Protein AF-A0A2I1GIC0-F1 (afdb_monomer_lite)

Foldseek 3Di:
DDPPPDDDDPDDDDDPDQALCRLLVVVLVVQVVCCVVPVDGADECVVHVDHQQEDEDAPRPSNLSSQLNNVCVVPVPDHSVVVCVRYYDYDVVVVVVVLVPDPDDPVLSVLSVCLNVDPDPVSNVVSLVVSVVSPDPPNVPPD

Structure (mmCIF, N/CA/C/O backbone):
data_AF-A0A2I1GIC0-F1
#
_entry.id   AF-A0A2I1GIC0-F1
#
loop_
_atom_site.group_PDB
_atom_site.id
_atom_site.type_symbol
_atom_site.label_atom_id
_atom_site.label_alt_id
_atom_site.label_comp_id
_atom_site.label_asym_id
_atom_site.label_entity_id
_atom_site.label_seq_id
_atom_site.pdbx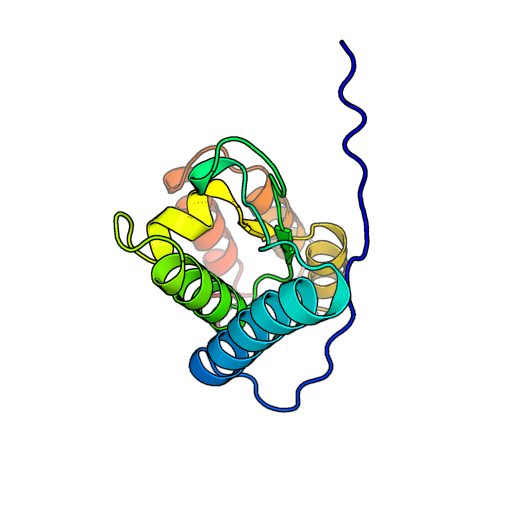_PDB_ins_code
_atom_site.Cartn_x
_atom_site.Cartn_y
_atom_site.Cartn_z
_atom_site.occupancy
_atom_site.B_iso_or_equiv
_atom_site.auth_seq_id
_atom_site.auth_comp_id
_atom_site.auth_asym_id
_atom_site.auth_atom_id
_atom_site.pdbx_PDB_model_num
ATOM 1 N N . MET A 1 1 ? 16.496 5.300 22.907 1.00 35.16 1 MET A N 1
ATOM 2 C CA . MET A 1 1 ? 15.642 4.092 22.895 1.00 35.16 1 MET A CA 1
ATOM 3 C C . MET A 1 1 ? 15.694 3.504 21.499 1.00 35.16 1 MET A C 1
ATOM 5 O O . MET A 1 1 ? 15.253 4.166 20.570 1.00 35.16 1 MET A O 1
ATOM 9 N N . TYR A 1 2 ? 16.291 2.324 21.335 1.00 39.66 2 TYR A N 1
ATOM 10 C CA . TYR A 1 2 ? 16.241 1.593 20.069 1.00 39.66 2 TYR A CA 1
ATOM 11 C C . TYR A 1 2 ? 14.837 0.998 19.927 1.00 39.66 2 TYR A C 1
ATOM 13 O O . TYR A 1 2 ? 14.480 0.080 20.661 1.00 39.66 2 TYR A O 1
ATOM 21 N N . TYR A 1 3 ? 14.021 1.553 19.031 1.00 47.16 3 TYR A N 1
ATOM 22 C CA . TYR A 1 3 ? 12.776 0.910 18.624 1.00 47.16 3 TYR A CA 1
ATOM 23 C C . TYR A 1 3 ? 13.148 -0.314 17.786 1.00 47.16 3 TYR A C 1
ATOM 25 O O . TYR A 1 3 ? 13.571 -0.185 16.638 1.00 47.16 3 TYR A O 1
ATOM 33 N N . HIS A 1 4 ? 13.017 -1.513 18.352 1.00 52.09 4 HIS A N 1
ATOM 34 C CA . HIS A 1 4 ? 12.956 -2.710 17.525 1.00 52.09 4 HIS A CA 1
ATOM 35 C C . HIS A 1 4 ? 11.653 -2.643 16.728 1.00 52.09 4 HIS A C 1
ATOM 37 O O . HIS A 1 4 ? 10.570 -2.861 17.270 1.00 52.09 4 HIS A O 1
ATOM 43 N N . HIS A 1 5 ? 11.752 -2.301 15.444 1.00 62.22 5 HIS A N 1
ATOM 44 C CA . HIS A 1 5 ? 10.637 -2.422 14.514 1.00 62.22 5 HIS A CA 1
ATOM 45 C C . HIS A 1 5 ? 10.341 -3.911 14.320 1.00 62.22 5 HIS A C 1
ATOM 47 O O . HIS A 1 5 ? 10.981 -4.593 13.522 1.00 62.22 5 HIS A O 1
ATOM 53 N N . LEU A 1 6 ? 9.416 -4.433 15.122 1.00 73.12 6 LEU A N 1
ATOM 54 C CA . LEU A 1 6 ? 8.975 -5.815 15.046 1.00 73.12 6 LEU A CA 1
ATOM 55 C C . LEU A 1 6 ? 8.170 -6.001 13.755 1.00 73.12 6 LEU A C 1
ATOM 57 O O . LEU A 1 6 ? 7.099 -5.420 13.590 1.00 73.12 6 LEU A O 1
ATOM 61 N N . ILE A 1 7 ? 8.693 -6.801 12.829 1.00 74.44 7 ILE A N 1
ATOM 62 C CA . ILE A 1 7 ? 7.973 -7.193 11.615 1.00 74.44 7 ILE A CA 1
ATOM 63 C C . ILE A 1 7 ? 7.154 -8.438 11.957 1.00 74.44 7 ILE A C 1
ATOM 65 O O . ILE A 1 7 ? 7.717 -9.501 12.212 1.00 74.44 7 ILE A O 1
ATOM 69 N N . LEU A 1 8 ? 5.827 -8.307 11.964 1.00 78.62 8 LEU A N 1
ATOM 70 C CA . LEU A 1 8 ? 4.897 -9.402 12.240 1.00 78.62 8 LEU A CA 1
ATOM 71 C C . LEU A 1 8 ? 4.019 -9.684 11.025 1.00 78.62 8 LEU A C 1
ATOM 73 O O . LEU A 1 8 ? 3.458 -8.771 10.422 1.00 78.62 8 LEU A O 1
ATOM 77 N N . SER A 1 9 ? 3.841 -10.965 10.705 1.00 80.25 9 SER A N 1
ATOM 78 C CA . SER A 1 9 ? 2.729 -11.396 9.856 1.00 80.25 9 SER A CA 1
ATOM 79 C C . SER A 1 9 ? 1.485 -11.549 10.724 1.00 80.25 9 SER A C 1
ATOM 81 O O . SER A 1 9 ? 1.392 -12.502 11.491 1.00 80.25 9 SER A O 1
ATOM 83 N N . PHE A 1 10 ? 0.544 -10.611 10.607 1.00 77.75 10 PHE A N 1
ATOM 84 C CA . PHE A 1 10 ? -0.707 -10.629 11.377 1.00 77.75 10 PHE A CA 1
ATOM 85 C C . PHE A 1 10 ? -1.718 -11.649 10.848 1.00 77.75 10 PHE A C 1
ATOM 87 O O . PHE A 1 10 ? -2.358 -12.351 11.622 1.00 77.75 10 PHE A O 1
ATOM 94 N N . CYS A 1 11 ? -1.873 -11.734 9.527 1.00 83.69 11 CYS A N 1
ATOM 95 C CA . CYS A 1 11 ? -2.815 -12.648 8.895 1.00 83.69 11 CYS A CA 1
ATOM 96 C C . CYS A 1 11 ? -2.343 -13.041 7.492 1.00 83.69 11 CYS A C 1
ATOM 98 O O . CYS A 1 11 ? -1.453 -12.416 6.910 1.00 83.69 11 CYS A O 1
ATOM 100 N N . ARG A 1 12 ? -2.967 -14.084 6.944 1.00 86.44 12 ARG A N 1
ATOM 101 C CA . ARG A 1 12 ? -2.905 -14.421 5.521 1.00 86.44 12 ARG A CA 1
ATOM 102 C C . ARG A 1 12 ? -4.327 -14.496 5.005 1.00 86.44 12 ARG A C 1
ATOM 104 O O . ARG A 1 12 ? -5.137 -15.224 5.572 1.00 86.44 12 ARG A O 1
ATOM 111 N N . VAL A 1 13 ? -4.609 -13.757 3.941 1.00 85.62 13 VAL A N 1
ATOM 112 C CA . VAL A 1 13 ? -5.930 -13.737 3.315 1.00 85.62 13 VAL A CA 1
ATOM 113 C C . VAL A 1 13 ? -5.798 -14.205 1.876 1.00 85.62 13 VAL A C 1
ATOM 115 O O . VAL A 1 13 ? -4.917 -13.749 1.149 1.00 85.62 13 VAL A O 1
ATOM 118 N N . PHE A 1 14 ? -6.671 -15.125 1.478 1.00 87.38 14 PHE A N 1
ATOM 119 C CA . PHE A 1 14 ? -6.742 -15.645 0.119 1.00 87.38 14 PHE A CA 1
ATOM 120 C C . PHE A 1 14 ? -7.976 -15.060 -0.559 1.00 87.38 14 PHE A C 1
ATOM 122 O O . PHE A 1 14 ? -9.074 -15.128 -0.015 1.00 87.38 14 PHE A O 1
ATOM 129 N N . THR A 1 15 ? -7.794 -14.474 -1.739 1.00 88.25 15 THR A N 1
ATOM 130 C CA . THR A 1 15 ? -8.877 -13.896 -2.538 1.00 88.25 15 THR A CA 1
ATOM 131 C C . THR A 1 15 ? -8.663 -14.226 -4.009 1.00 88.25 15 THR A C 1
ATOM 133 O O . THR A 1 15 ? -7.530 -14.263 -4.487 1.00 88.25 15 THR A O 1
ATOM 136 N N . ASN A 1 16 ? -9.759 -14.471 -4.723 1.00 91.31 16 ASN A N 1
ATOM 137 C CA . ASN A 1 16 ? -9.815 -14.550 -6.183 1.00 91.31 16 ASN A CA 1
ATOM 138 C C . ASN A 1 16 ? -10.367 -13.256 -6.815 1.00 91.31 16 ASN A C 1
ATOM 140 O O . ASN A 1 16 ? -10.535 -13.188 -8.030 1.00 91.31 16 ASN A O 1
ATOM 144 N N . VAL A 1 17 ? -10.664 -12.242 -5.997 1.00 90.94 17 VAL A N 1
ATOM 145 C CA . VAL A 1 17 ? -11.157 -10.933 -6.424 1.00 90.94 17 VAL A CA 1
ATOM 146 C C . VAL A 1 17 ? -10.015 -9.925 -6.342 1.00 90.94 17 VAL A C 1
ATOM 148 O O . VAL A 1 17 ? -9.505 -9.645 -5.257 1.00 90.94 17 VAL A O 1
ATOM 151 N N . PHE A 1 18 ? -9.648 -9.361 -7.493 1.00 92.44 18 PHE A N 1
ATOM 152 C CA . PHE A 1 18 ? -8.522 -8.433 -7.657 1.00 92.44 18 PHE A CA 1
ATOM 153 C C . PHE A 1 18 ? -8.993 -7.008 -7.995 1.00 92.44 18 PHE A C 1
ATOM 155 O O . PHE A 1 18 ? -8.410 -6.328 -8.836 1.00 92.44 18 PHE A O 1
ATOM 162 N N . THR A 1 19 ? -10.085 -6.559 -7.371 1.00 96.62 19 THR A N 1
ATOM 163 C CA . THR A 1 19 ? -10.655 -5.214 -7.563 1.00 96.62 19 THR A CA 1
ATOM 164 C C . THR A 1 19 ? -10.502 -4.377 -6.300 1.00 96.62 19 THR A C 1
ATOM 166 O O . THR A 1 19 ? -10.425 -4.919 -5.198 1.00 96.62 19 THR A O 1
ATOM 169 N N . ALA A 1 20 ? -10.494 -3.047 -6.437 1.00 97.25 20 ALA A N 1
ATOM 170 C CA . ALA A 1 20 ? -10.406 -2.151 -5.282 1.00 97.25 20 ALA A CA 1
ATOM 171 C C . ALA A 1 20 ? -11.556 -2.374 -4.285 1.00 97.25 20 ALA A C 1
ATOM 173 O O . ALA A 1 20 ? -11.323 -2.401 -3.084 1.00 97.25 20 ALA A O 1
ATOM 174 N N . GLU A 1 21 ? -12.773 -2.617 -4.778 1.00 97.62 21 GLU A N 1
ATOM 175 C CA . GLU A 1 21 ? -13.940 -2.957 -3.952 1.00 97.62 21 GLU A CA 1
ATOM 176 C C . GLU A 1 21 ? -13.786 -4.322 -3.257 1.00 97.62 21 GLU A C 1
ATOM 178 O O . GLU A 1 21 ? -14.175 -4.493 -2.103 1.00 97.62 21 GLU A O 1
ATOM 183 N N . GLY A 1 22 ? -13.203 -5.311 -3.942 1.00 97.12 22 GLY A N 1
ATOM 184 C CA . GLY A 1 22 ? -12.895 -6.610 -3.346 1.00 97.12 22 GLY A CA 1
ATOM 185 C C . GLY A 1 22 ? -11.887 -6.486 -2.206 1.00 97.12 22 GLY A C 1
ATOM 186 O O . GLY A 1 22 ? -12.111 -7.020 -1.122 1.00 97.12 22 GLY A O 1
ATOM 187 N N . TYR A 1 23 ? -10.811 -5.727 -2.422 1.00 96.81 23 TYR A N 1
ATOM 188 C CA . TYR A 1 23 ? -9.814 -5.458 -1.388 1.00 96.81 23 TYR A CA 1
ATOM 189 C C . TYR A 1 23 ? -10.355 -4.593 -0.250 1.00 96.81 23 TYR A C 1
ATOM 191 O O . TYR A 1 23 ? -10.021 -4.849 0.900 1.00 96.81 23 TYR A O 1
ATOM 199 N N . HIS A 1 24 ? -11.212 -3.615 -0.537 1.00 97.94 24 HIS A N 1
ATOM 200 C CA . HIS A 1 24 ? -11.900 -2.829 0.488 1.00 97.94 24 HIS A CA 1
ATOM 201 C C . HIS A 1 24 ? -12.703 -3.738 1.418 1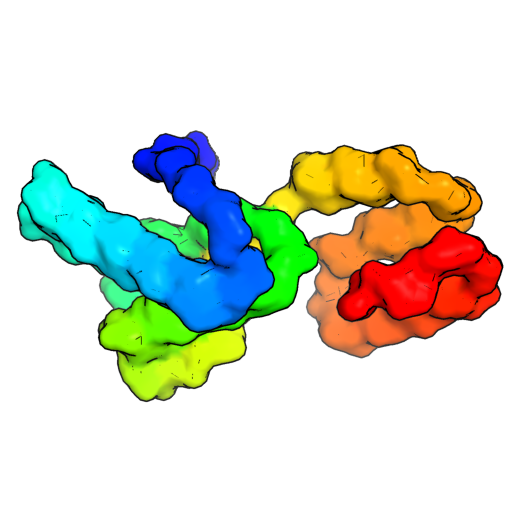.00 97.94 24 HIS A C 1
ATOM 203 O O . HIS A 1 24 ? -12.443 -3.761 2.618 1.00 97.94 24 HIS A O 1
ATOM 209 N N . ARG A 1 25 ? -13.571 -4.593 0.859 1.00 97.25 25 ARG A N 1
ATOM 210 C CA . ARG A 1 25 ? -14.311 -5.597 1.639 1.00 97.25 25 ARG A CA 1
ATOM 211 C C . ARG A 1 25 ? -13.392 -6.520 2.432 1.00 97.25 25 ARG A C 1
ATOM 213 O O . ARG A 1 25 ? -13.697 -6.837 3.580 1.00 97.25 25 ARG A O 1
ATOM 220 N N . LEU A 1 26 ? -12.272 -6.934 1.841 1.00 96.06 26 LEU A N 1
ATOM 221 C CA . LEU A 1 26 ? -11.268 -7.767 2.499 1.00 96.06 26 LEU A CA 1
ATOM 222 C C . LEU A 1 26 ? -10.681 -7.075 3.736 1.00 96.06 26 LEU A C 1
ATOM 224 O O . LEU A 1 26 ? -10.667 -7.676 4.808 1.00 96.06 26 LEU A O 1
ATOM 228 N N . PHE A 1 27 ? -10.213 -5.830 3.610 1.00 95.75 27 PHE A N 1
ATOM 229 C CA . PHE A 1 27 ? -9.621 -5.092 4.728 1.00 95.75 27 PHE A CA 1
ATOM 230 C C . PHE A 1 27 ? -10.650 -4.763 5.808 1.00 95.75 27 PHE A C 1
ATOM 232 O O . PHE A 1 27 ? -10.369 -4.996 6.982 1.00 95.75 27 PHE A O 1
ATOM 239 N N . SER A 1 28 ? -11.855 -4.327 5.436 1.00 96.62 28 SER A N 1
ATOM 240 C CA . SER A 1 28 ? -12.927 -4.071 6.405 1.00 96.62 28 SER A CA 1
ATOM 241 C C . SER A 1 28 ? -13.302 -5.342 7.174 1.00 96.62 28 SER A C 1
ATOM 243 O O . SER A 1 28 ? -13.417 -5.314 8.398 1.00 96.62 28 SER A O 1
ATOM 245 N N . SER A 1 29 ? -13.396 -6.487 6.485 1.00 95.62 29 SER A N 1
ATOM 246 C CA . SER A 1 29 ? -13.644 -7.783 7.134 1.00 95.62 29 SER A CA 1
ATOM 247 C C . SER A 1 29 ? -12.500 -8.178 8.066 1.00 95.62 29 SER A C 1
ATOM 249 O O . SER A 1 29 ? -12.742 -8.656 9.168 1.00 95.62 29 SER A O 1
ATOM 251 N N . LEU A 1 30 ? -11.246 -7.952 7.663 1.00 94.81 30 LEU A N 1
ATOM 252 C CA . LEU A 1 30 ? -10.088 -8.220 8.511 1.00 94.81 30 LEU A CA 1
ATOM 253 C C . LEU A 1 30 ? -10.112 -7.372 9.791 1.00 94.81 30 LEU A C 1
ATOM 255 O O . LEU A 1 30 ? -9.871 -7.901 10.874 1.00 94.81 30 LEU A O 1
ATOM 259 N N . PHE A 1 31 ? -10.408 -6.075 9.686 1.00 95.06 31 PHE A N 1
ATOM 260 C CA . PHE A 1 31 ? -10.485 -5.177 10.843 1.00 95.06 31 PHE A CA 1
ATOM 261 C C . PHE A 1 31 ? -11.585 -5.611 11.815 1.00 95.06 31 PHE A C 1
ATOM 263 O O . PHE A 1 31 ? -11.365 -5.621 13.028 1.00 95.06 31 PHE A O 1
ATOM 270 N N . GLN A 1 32 ? -12.726 -6.040 11.276 1.00 95.88 32 GLN A N 1
ATOM 271 C CA . GLN A 1 32 ? -13.831 -6.582 12.055 1.00 95.88 32 GLN A CA 1
ATOM 272 C C . GLN A 1 32 ? -13.455 -7.903 12.749 1.00 95.88 32 GLN A C 1
ATOM 274 O O . GLN A 1 32 ? -13.658 -8.037 13.952 1.00 95.88 32 GLN A O 1
ATOM 279 N N . VAL A 1 33 ? -12.825 -8.847 12.042 1.00 95.25 33 VAL A N 1
ATOM 280 C CA . VAL A 1 33 ? -12.371 -10.126 12.624 1.00 95.25 33 VAL A CA 1
ATOM 281 C C . VAL A 1 33 ? -11.353 -9.907 13.748 1.00 95.25 33 VAL A C 1
ATOM 283 O O . VAL A 1 33 ? -11.393 -10.600 14.763 1.00 95.25 33 VAL A O 1
ATOM 286 N N . ILE A 1 34 ? -10.448 -8.932 13.607 1.00 93.38 34 ILE A N 1
ATOM 287 C CA . ILE A 1 34 ? -9.499 -8.578 14.676 1.00 93.38 34 ILE A CA 1
ATOM 288 C C . ILE A 1 34 ? -10.253 -8.150 15.937 1.00 93.38 34 ILE A C 1
ATOM 290 O O . ILE A 1 34 ? -9.908 -8.608 17.029 1.00 93.38 34 ILE A O 1
ATOM 294 N N . TYR A 1 35 ? -11.295 -7.329 15.796 1.00 95.62 35 TYR A N 1
ATOM 295 C CA . TYR A 1 35 ? -12.142 -6.938 16.919 1.00 95.62 35 TYR A CA 1
ATOM 296 C C . TYR A 1 35 ? -12.874 -8.136 17.530 1.00 95.62 35 TYR A C 1
ATOM 298 O O . TYR A 1 35 ? -12.836 -8.314 18.743 1.00 95.62 35 TYR A O 1
ATOM 306 N N . GLU A 1 36 ? -13.472 -8.996 16.710 1.00 97.00 36 GLU A N 1
ATOM 307 C CA . GLU A 1 36 ? -14.221 -10.167 17.181 1.00 97.00 36 GLU A CA 1
ATOM 308 C C . GLU A 1 36 ? -13.351 -11.157 17.966 1.00 97.00 36 GLU A C 1
ATOM 310 O O . GLU A 1 36 ? -13.801 -11.721 18.962 1.00 97.00 36 GLU A O 1
ATOM 315 N N . VAL A 1 37 ? -12.096 -11.351 17.552 1.00 94.69 37 VAL A N 1
ATOM 316 C CA . VAL A 1 37 ? -11.176 -12.297 18.203 1.00 94.69 37 VAL A CA 1
ATOM 317 C C . VAL A 1 37 ? -10.498 -11.698 19.437 1.00 94.69 37 VAL A C 1
ATOM 319 O O . VAL A 1 37 ? -10.249 -12.414 20.406 1.00 94.69 37 VAL A O 1
ATOM 322 N N . SER A 1 38 ? -10.162 -10.406 19.415 1.00 93.88 38 SER A N 1
ATOM 323 C CA . SER A 1 38 ? -9.363 -9.772 20.478 1.00 93.88 38 SER A CA 1
ATOM 324 C C . SER A 1 38 ? -10.165 -8.909 21.454 1.00 93.88 38 SER A C 1
ATOM 326 O O . SER A 1 38 ? -9.647 -8.538 22.507 1.00 93.88 38 SER A O 1
ATOM 328 N N . GLY A 1 39 ? -11.397 -8.536 21.103 1.00 96.81 39 GLY A N 1
ATOM 329 C CA . GLY A 1 39 ? -12.176 -7.501 21.786 1.00 96.81 39 GLY A CA 1
ATOM 330 C C . GLY A 1 39 ? -11.638 -6.078 21.586 1.00 96.81 39 GLY A C 1
ATOM 331 O O . GLY A 1 39 ? -12.145 -5.142 22.204 1.00 96.81 39 GLY A O 1
ATOM 332 N N . GLN A 1 40 ? -10.606 -5.891 20.755 1.00 94.81 40 GLN A N 1
ATOM 333 C CA . GLN A 1 40 ? -9.949 -4.607 20.524 1.00 94.81 40 GLN A CA 1
ATOM 334 C C . GLN A 1 40 ? -10.013 -4.215 19.049 1.00 94.81 40 GLN A C 1
ATOM 336 O O . GLN A 1 40 ? -9.673 -4.994 18.161 1.00 94.81 40 GLN A O 1
ATOM 341 N N . HIS A 1 41 ? -10.419 -2.974 18.781 1.00 95.19 41 HIS A N 1
ATOM 342 C CA . HIS A 1 41 ? -10.342 -2.427 17.432 1.00 95.19 41 HIS A CA 1
ATOM 343 C C . HIS A 1 41 ? -8.884 -2.264 17.010 1.00 95.19 41 HIS A C 1
ATOM 345 O O . HIS A 1 41 ? -8.033 -1.847 17.802 1.00 95.19 41 HIS A O 1
ATOM 351 N N . ILE A 1 42 ? -8.611 -2.561 15.741 1.00 94.50 42 ILE A N 1
ATOM 352 C CA . ILE A 1 42 ? -7.314 -2.274 15.139 1.00 94.50 42 ILE A CA 1
ATOM 353 C C . ILE A 1 42 ? -7.019 -0.773 15.236 1.00 94.50 42 ILE A C 1
ATOM 355 O O . ILE A 1 42 ? -7.880 0.065 14.969 1.00 94.50 42 ILE A O 1
ATOM 359 N N . LYS A 1 43 ? -5.788 -0.436 15.618 1.00 95.94 43 LYS A N 1
ATOM 360 C CA . LYS A 1 43 ? -5.322 0.948 15.709 1.00 95.94 43 LYS A CA 1
ATOM 361 C C . LYS A 1 43 ? -4.171 1.182 14.750 1.00 95.94 43 LYS A C 1
ATOM 363 O O . LYS A 1 43 ? -3.347 0.300 14.504 1.00 95.94 43 LYS A O 1
ATOM 368 N N . PHE A 1 44 ? -4.122 2.402 14.245 1.00 96.31 44 PHE A N 1
ATOM 369 C CA . PHE A 1 44 ? -3.112 2.885 13.316 1.00 96.31 44 PHE A CA 1
ATOM 370 C C . PHE A 1 44 ? -2.456 4.133 13.877 1.00 96.31 44 PHE A C 1
ATOM 372 O O . PHE A 1 44 ? -3.157 5.043 14.325 1.00 96.31 44 PHE A O 1
ATOM 379 N N . GLN A 1 45 ? -1.129 4.199 13.797 1.00 96.56 45 GLN A N 1
ATOM 380 C CA . GLN A 1 45 ? -0.335 5.256 14.419 1.00 96.56 45 GLN A CA 1
ATOM 381 C C . GLN A 1 45 ? -0.731 6.653 13.918 1.00 96.56 45 GLN A C 1
ATOM 383 O O . GLN A 1 45 ? -0.761 7.601 14.701 1.00 96.56 45 GLN A O 1
ATOM 388 N N . HIS A 1 46 ? -1.048 6.812 12.629 1.00 97.06 46 HIS A N 1
ATOM 389 C CA . HIS A 1 46 ? -1.394 8.120 12.063 1.00 97.06 46 HIS A CA 1
ATOM 390 C C . HIS A 1 46 ? -2.769 8.623 12.513 1.00 97.06 46 HIS A C 1
ATOM 392 O O . HIS A 1 46 ? -2.899 9.821 12.780 1.00 97.06 46 HIS A O 1
ATOM 398 N N . ILE A 1 47 ? -3.734 7.713 12.683 1.00 97.25 47 ILE A N 1
ATOM 399 C CA . ILE A 1 47 ? -5.107 8.010 13.127 1.00 97.25 47 ILE A CA 1
ATOM 400 C C . ILE A 1 47 ? -5.162 8.137 14.660 1.00 97.25 47 ILE A C 1
ATOM 402 O O . ILE A 1 47 ? -5.534 9.176 15.193 1.00 97.25 47 ILE A O 1
ATOM 406 N N . HIS A 1 48 ? -4.707 7.111 15.382 1.00 97.25 48 HIS A N 1
ATOM 407 C CA . HIS A 1 48 ? -4.941 6.933 16.822 1.00 97.25 48 HIS A CA 1
ATOM 408 C C . HIS A 1 48 ? -3.736 7.288 17.706 1.00 97.25 48 HIS A C 1
ATOM 410 O O . HIS A 1 48 ? -3.834 7.227 18.926 1.00 97.25 48 HIS A O 1
ATOM 416 N N . LYS A 1 49 ? -2.584 7.627 17.109 1.00 96.31 49 LYS A N 1
ATOM 417 C CA . LYS A 1 49 ? -1.296 7.858 17.803 1.00 96.31 49 LYS A CA 1
ATOM 418 C C . LYS A 1 49 ? -0.716 6.624 18.509 1.00 96.31 49 LYS A C 1
ATOM 420 O O . LYS A 1 49 ? 0.259 6.745 19.248 1.00 96.31 49 LYS A O 1
ATOM 425 N N . GLU A 1 50 ? -1.248 5.444 18.202 1.00 95.44 50 GLU A N 1
ATOM 426 C CA . GLU A 1 50 ? -0.759 4.134 18.635 1.00 95.44 50 GLU A CA 1
ATOM 427 C C . GLU A 1 50 ? -1.116 3.043 17.604 1.00 95.44 50 GLU A C 1
ATOM 429 O O . GLU A 1 50 ? -1.962 3.248 16.729 1.00 95.44 50 GLU A O 1
ATOM 434 N N . GLY A 1 51 ? -0.511 1.859 17.730 1.00 93.44 51 GLY A N 1
ATOM 435 C CA . GLY A 1 51 ? -0.826 0.686 16.910 1.00 93.44 51 GLY A CA 1
ATOM 436 C C . GLY A 1 51 ? 0.071 0.532 15.680 1.00 93.44 51 GLY A C 1
ATOM 437 O O . GLY A 1 51 ? 1.284 0.733 15.744 1.00 93.44 51 GLY A O 1
ATOM 438 N N . ILE A 1 52 ? -0.509 0.109 14.556 1.00 93.19 52 ILE A N 1
ATOM 439 C CA . ILE A 1 52 ? 0.233 -0.200 13.330 1.00 93.19 52 ILE A CA 1
ATOM 440 C C . ILE A 1 52 ? 0.765 1.094 12.713 1.00 93.19 52 ILE A C 1
ATOM 442 O O . ILE A 1 52 ? -0.002 1.975 12.327 1.00 93.19 52 ILE A O 1
ATOM 446 N N . GLY A 1 53 ? 2.089 1.199 12.607 1.00 93.25 53 GLY A N 1
ATOM 447 C CA . GLY A 1 53 ? 2.760 2.349 11.994 1.00 93.25 53 GLY A CA 1
ATOM 448 C C . GLY A 1 53 ? 3.088 2.185 10.511 1.00 93.25 53 GLY A C 1
ATOM 449 O O . GLY A 1 53 ? 3.430 3.163 9.860 1.00 93.25 53 GLY A O 1
ATOM 450 N N . CYS A 1 54 ? 3.026 0.964 9.976 1.00 92.50 54 CYS A N 1
ATOM 451 C CA . CYS A 1 54 ? 3.359 0.682 8.583 1.00 92.50 54 CYS A CA 1
ATOM 452 C C . CYS A 1 54 ? 2.757 -0.655 8.138 1.00 92.50 54 CYS A C 1
ATOM 454 O O . CYS A 1 54 ? 2.795 -1.631 8.890 1.00 92.50 54 CYS A O 1
ATOM 456 N N . ILE A 1 55 ? 2.270 -0.710 6.901 1.00 92.25 55 ILE A N 1
ATOM 457 C CA . ILE A 1 55 ? 1.917 -1.934 6.185 1.00 92.25 55 ILE A CA 1
ATOM 458 C C . ILE A 1 55 ? 2.856 -2.062 4.984 1.00 92.25 55 ILE A C 1
ATOM 460 O O . ILE A 1 55 ? 2.892 -1.193 4.112 1.00 92.25 55 ILE A O 1
ATOM 464 N N . LEU A 1 56 ? 3.598 -3.172 4.942 1.00 90.50 56 LEU A N 1
ATOM 465 C CA . LEU A 1 56 ? 4.391 -3.566 3.781 1.00 90.50 56 LEU A CA 1
ATOM 466 C C . LEU A 1 56 ? 3.511 -4.374 2.829 1.00 90.50 56 LEU A C 1
ATOM 468 O O . LEU A 1 56 ? 3.021 -5.438 3.205 1.00 90.50 56 LEU A O 1
ATOM 472 N N . ALA A 1 57 ? 3.328 -3.887 1.608 1.00 88.06 57 ALA A N 1
ATOM 473 C CA . ALA A 1 57 ? 2.476 -4.530 0.614 1.00 88.06 57 ALA A CA 1
ATOM 474 C C . ALA A 1 57 ? 3.100 -4.497 -0.784 1.00 88.06 57 ALA A C 1
ATOM 476 O O . ALA A 1 57 ? 4.094 -3.809 -1.039 1.00 88.06 57 ALA A O 1
ATOM 477 N N . ASP A 1 58 ? 2.520 -5.278 -1.687 1.00 85.94 58 ASP A N 1
ATOM 478 C CA . ASP A 1 58 ? 2.911 -5.277 -3.091 1.00 85.94 58 ASP A CA 1
ATOM 479 C C . ASP A 1 58 ? 2.446 -3.985 -3.760 1.00 85.94 58 ASP A C 1
ATOM 481 O O . ASP A 1 58 ? 1.467 -3.369 -3.345 1.00 85.94 58 ASP A O 1
ATOM 485 N N . LEU A 1 59 ? 3.126 -3.583 -4.834 1.00 84.00 59 LEU A N 1
ATOM 486 C CA . LEU A 1 59 ? 2.738 -2.435 -5.658 1.00 84.00 59 LEU A CA 1
ATOM 487 C C . LEU A 1 59 ? 1.523 -2.768 -6.543 1.00 84.00 59 LEU A C 1
ATOM 489 O O . LEU A 1 59 ? 1.601 -2.736 -7.767 1.00 84.00 59 LEU A O 1
ATOM 493 N N . ASN A 1 60 ? 0.399 -3.134 -5.926 1.00 89.81 60 ASN A N 1
ATOM 494 C CA . ASN A 1 60 ? -0.869 -3.373 -6.604 1.00 89.81 60 ASN A CA 1
ATOM 495 C C . ASN A 1 60 ? -1.835 -2.212 -6.320 1.00 89.81 60 ASN A C 1
ATOM 497 O O . ASN A 1 60 ? -2.247 -1.995 -5.179 1.00 89.81 60 ASN A O 1
ATOM 501 N N . SER A 1 61 ? -2.215 -1.472 -7.365 1.00 91.31 61 SER A N 1
ATOM 502 C CA . SER A 1 61 ? -3.049 -0.267 -7.248 1.00 91.31 61 SER A CA 1
ATOM 503 C C . SER A 1 61 ? -4.441 -0.550 -6.674 1.00 91.31 61 SER A C 1
ATOM 505 O O . SER A 1 61 ? -4.934 0.216 -5.845 1.00 91.31 61 SER A O 1
ATOM 507 N N . ALA A 1 62 ? -5.061 -1.674 -7.046 1.00 94.62 62 ALA A N 1
ATOM 508 C CA . ALA A 1 62 ? -6.357 -2.084 -6.512 1.00 94.62 62 ALA A CA 1
ATOM 509 C C . ALA A 1 62 ? -6.274 -2.412 -5.013 1.00 94.62 62 ALA A C 1
ATOM 511 O O . ALA A 1 62 ? -7.140 -1.991 -4.247 1.00 94.62 62 ALA A O 1
ATOM 512 N N . GLN A 1 63 ? -5.219 -3.109 -4.583 1.00 93.88 63 GLN A N 1
ATOM 513 C CA . GLN A 1 63 ? -4.969 -3.415 -3.175 1.00 93.88 63 GLN A CA 1
ATOM 514 C C . GLN A 1 63 ? -4.728 -2.144 -2.359 1.00 93.88 63 GLN A C 1
ATOM 516 O O . GLN A 1 63 ? -5.341 -1.978 -1.305 1.00 93.88 63 GLN A O 1
ATOM 521 N N . ALA A 1 64 ? -3.877 -1.240 -2.854 1.00 95.31 64 ALA A N 1
ATOM 522 C CA . ALA A 1 64 ? -3.598 0.034 -2.199 1.00 95.31 64 ALA A CA 1
ATOM 523 C C . ALA A 1 64 ? -4.880 0.865 -2.047 1.00 95.31 64 ALA A C 1
ATOM 525 O O . ALA A 1 64 ? -5.208 1.295 -0.944 1.00 95.31 64 ALA A O 1
ATOM 526 N N . LYS A 1 65 ? -5.669 1.010 -3.120 1.00 97.38 65 LYS A N 1
ATOM 527 C CA . LYS A 1 65 ? -6.950 1.724 -3.059 1.00 97.38 65 LYS A CA 1
ATOM 528 C C . LYS A 1 65 ? -7.933 1.067 -2.090 1.00 97.38 65 LYS A C 1
ATOM 530 O O . LYS A 1 65 ? -8.550 1.768 -1.299 1.00 97.38 65 LYS A O 1
ATOM 535 N N . GLY A 1 66 ? -8.055 -0.261 -2.111 1.00 97.50 66 GLY A N 1
ATOM 536 C CA . GLY A 1 66 ? -8.917 -0.992 -1.181 1.00 97.50 66 GLY A CA 1
ATOM 537 C C . GLY A 1 66 ? -8.537 -0.774 0.287 1.00 97.50 66 GLY A C 1
ATOM 538 O O . GLY A 1 66 ? -9.416 -0.546 1.114 1.00 97.50 66 GLY A O 1
ATOM 539 N N . LEU A 1 67 ? -7.236 -0.772 0.605 1.00 96.75 67 LEU A N 1
ATOM 540 C CA . LEU A 1 67 ? -6.744 -0.421 1.941 1.00 96.75 67 LEU A CA 1
ATOM 541 C C . LEU A 1 67 ? -7.096 1.024 2.303 1.00 96.75 67 LEU A C 1
ATOM 543 O O . LEU A 1 67 ? -7.592 1.274 3.397 1.00 96.75 67 LEU A O 1
ATOM 547 N N . GLY A 1 68 ? -6.843 1.967 1.394 1.00 97.94 68 GLY A N 1
ATOM 548 C CA . GLY A 1 68 ? -7.135 3.380 1.621 1.00 97.94 68 GLY A CA 1
ATOM 549 C C . GLY A 1 68 ? -8.617 3.622 1.912 1.00 97.94 68 GLY A C 1
ATOM 550 O O . GLY A 1 68 ? -8.937 4.376 2.823 1.00 97.94 68 GLY A O 1
ATOM 551 N N . LEU A 1 69 ? -9.516 2.954 1.180 1.00 98.62 69 LEU A N 1
ATOM 552 C CA . LEU A 1 69 ? -10.962 3.031 1.411 1.00 98.62 69 LEU A CA 1
ATOM 553 C C . LEU A 1 69 ? -11.351 2.456 2.780 1.00 98.62 69 LEU A C 1
ATOM 555 O O . LEU A 1 69 ? -12.094 3.094 3.513 1.00 98.62 69 LEU A O 1
ATOM 559 N N . ALA A 1 70 ? -10.790 1.307 3.170 1.00 98.06 70 ALA A N 1
ATOM 560 C CA . ALA A 1 70 ? -11.042 0.733 4.494 1.00 98.06 70 ALA A CA 1
ATOM 561 C C . ALA A 1 70 ? -10.535 1.631 5.639 1.00 98.06 70 ALA A C 1
ATOM 563 O O . ALA A 1 70 ? -11.112 1.640 6.721 1.00 98.06 70 ALA A O 1
ATOM 564 N N . LEU A 1 71 ? -9.450 2.379 5.419 1.00 98.31 71 LEU A N 1
ATOM 565 C CA . LEU A 1 71 ? -8.943 3.360 6.383 1.00 98.31 71 LEU A CA 1
ATOM 566 C C . LEU A 1 71 ? -9.806 4.621 6.430 1.00 98.31 71 LEU A C 1
ATOM 568 O O . LEU A 1 71 ? -10.033 5.137 7.517 1.00 98.31 71 LEU A O 1
ATOM 572 N N . HIS A 1 72 ? -10.312 5.075 5.282 1.00 98.38 72 HIS A N 1
ATOM 573 C CA . HIS A 1 72 ? -11.250 6.192 5.215 1.00 98.38 72 HIS A CA 1
ATOM 574 C C . HIS A 1 72 ? -12.549 5.887 5.973 1.00 98.38 72 HIS A C 1
ATOM 576 O O . HIS A 1 72 ? -13.067 6.760 6.658 1.00 98.38 72 HIS A O 1
ATOM 582 N N . ASP A 1 73 ? -13.037 4.643 5.921 1.00 97.81 73 ASP A N 1
ATOM 583 C CA . ASP A 1 73 ? -14.185 4.202 6.729 1.00 97.81 73 ASP A CA 1
ATOM 584 C C . ASP A 1 73 ? -13.909 4.246 8.246 1.00 97.81 73 ASP A C 1
ATOM 586 O O . ASP A 1 73 ? -14.841 4.356 9.040 1.00 97.81 73 ASP A O 1
ATOM 590 N N . LEU A 1 74 ? -12.641 4.140 8.666 1.00 96.06 74 LEU A N 1
ATOM 591 C CA . LEU A 1 74 ? -12.238 4.268 10.072 1.00 96.06 74 LEU A CA 1
ATOM 592 C C . LEU A 1 74 ? -12.027 5.730 10.497 1.00 96.06 74 LEU A C 1
ATOM 594 O O . LEU A 1 74 ? -12.233 6.053 11.665 1.00 96.06 74 LEU A O 1
ATOM 598 N N . ASP A 1 75 ? -11.583 6.593 9.583 1.00 97.31 75 ASP A N 1
ATOM 599 C CA . ASP A 1 75 ? -11.302 8.013 9.818 1.00 97.31 75 ASP A CA 1
ATOM 600 C C . ASP A 1 75 ? -11.668 8.856 8.588 1.00 97.31 75 ASP A C 1
ATOM 602 O O . ASP A 1 75 ? -10.878 9.030 7.662 1.00 97.31 75 ASP A O 1
ATOM 606 N N . HIS A 1 76 ? -12.866 9.437 8.598 1.00 97.12 76 HIS A N 1
ATOM 607 C CA . HIS A 1 76 ? -13.358 10.242 7.479 1.00 97.12 76 HIS A CA 1
ATOM 608 C C . HIS A 1 76 ? -12.703 11.630 7.359 1.00 97.12 76 HIS A C 1
ATOM 610 O O . HIS A 1 76 ? -13.006 12.355 6.410 1.00 97.12 76 HIS A O 1
ATOM 616 N N . GLU A 1 77 ? -11.821 12.036 8.284 1.00 97.12 77 GLU A N 1
ATOM 617 C CA . GLU A 1 77 ? -11.149 13.344 8.215 1.00 97.12 77 GLU A CA 1
ATOM 618 C C . GLU A 1 77 ? -10.187 13.466 7.025 1.00 97.12 77 GLU A C 1
ATOM 620 O O . GLU A 1 77 ? -9.837 14.576 6.617 1.00 97.12 77 GLU A O 1
ATOM 625 N N . ARG A 1 78 ? -9.711 12.336 6.495 1.00 96.12 78 ARG A N 1
ATOM 626 C CA . ARG A 1 78 ? -8.715 12.265 5.421 1.00 96.12 78 ARG A CA 1
ATOM 627 C C . ARG A 1 78 ? -9.264 11.428 4.281 1.00 96.12 78 ARG A C 1
ATOM 629 O O . ARG A 1 78 ? -10.008 10.475 4.490 1.00 96.12 78 ARG A O 1
ATOM 636 N N . ASP A 1 79 ? -8.885 11.771 3.057 1.00 98.06 79 ASP A N 1
ATOM 637 C CA . ASP A 1 79 ? -9.187 10.912 1.919 1.00 98.06 79 ASP A CA 1
ATOM 638 C C . ASP A 1 79 ? -8.311 9.646 1.920 1.00 98.06 79 ASP A C 1
ATOM 640 O O . ASP A 1 79 ? -7.301 9.518 2.627 1.00 98.06 79 ASP A O 1
ATOM 644 N N . TRP A 1 80 ? -8.727 8.673 1.112 1.00 97.94 80 TRP A N 1
ATOM 645 C CA . TRP A 1 80 ? -8.062 7.378 1.024 1.00 97.94 80 TRP A CA 1
ATOM 646 C C . TRP A 1 80 ? -6.605 7.488 0.539 1.00 97.94 80 TRP A C 1
ATOM 648 O O . TRP A 1 80 ? -5.767 6.697 0.971 1.00 97.94 80 TRP A O 1
ATOM 658 N N . GLU A 1 81 ? -6.277 8.460 -0.321 1.00 97.31 81 GLU A N 1
ATOM 659 C CA . GLU A 1 81 ? -4.915 8.679 -0.835 1.00 97.31 81 GLU A CA 1
ATOM 660 C C . GLU A 1 81 ? -3.999 9.200 0.269 1.00 97.31 81 GLU A C 1
ATOM 662 O O . GLU A 1 81 ? -2.902 8.678 0.483 1.00 97.31 81 GLU A O 1
ATOM 667 N N . THR A 1 82 ? -4.487 10.178 1.029 1.00 97.75 82 THR A N 1
ATOM 668 C CA . THR A 1 82 ? -3.802 10.771 2.172 1.00 97.75 82 THR A CA 1
ATOM 669 C C . THR A 1 82 ? -3.495 9.706 3.214 1.00 97.75 82 THR A C 1
ATOM 671 O O . THR A 1 82 ? -2.361 9.639 3.689 1.00 97.75 82 THR A O 1
ATOM 674 N N . HIS A 1 83 ? -4.437 8.810 3.528 1.00 97.88 83 HIS A N 1
ATOM 675 C CA . HIS A 1 83 ? -4.162 7.686 4.426 1.00 97.88 83 HIS A CA 1
ATOM 676 C C . HIS A 1 83 ? -2.994 6.811 3.963 1.00 97.88 83 HIS A C 1
ATOM 678 O O . HIS A 1 83 ? -2.158 6.438 4.791 1.00 97.88 83 HIS A O 1
ATOM 684 N N . LEU A 1 84 ? -2.903 6.501 2.666 1.00 96.75 84 LEU A N 1
ATOM 685 C CA . LEU A 1 84 ? -1.827 5.658 2.141 1.00 96.75 84 LEU A CA 1
ATOM 686 C C . LEU A 1 84 ? -0.451 6.295 2.338 1.00 96.75 84 LEU A C 1
ATOM 688 O O . LEU A 1 84 ? 0.491 5.573 2.661 1.00 96.75 84 LEU A O 1
ATOM 692 N N . THR A 1 85 ? -0.338 7.624 2.248 1.00 95.00 85 THR A N 1
ATOM 693 C CA . THR A 1 85 ? 0.944 8.325 2.469 1.00 95.00 85 THR A CA 1
ATOM 694 C C . THR A 1 85 ? 1.521 8.110 3.872 1.00 95.00 85 THR A C 1
ATOM 696 O O . THR A 1 85 ? 2.739 8.145 4.047 1.00 95.00 85 THR A O 1
ATOM 699 N N . PHE A 1 86 ? 0.671 7.837 4.866 1.00 96.19 86 PHE A N 1
ATOM 700 C CA . PHE A 1 86 ? 1.100 7.612 6.245 1.00 96.19 86 PHE A CA 1
ATOM 701 C C . PHE A 1 86 ? 1.451 6.158 6.559 1.00 96.19 86 PHE A C 1
ATOM 703 O O . PHE A 1 86 ? 2.273 5.917 7.441 1.00 96.19 86 PHE A O 1
ATOM 710 N N . ILE A 1 87 ? 0.814 5.195 5.886 1.00 95.44 87 ILE A N 1
ATOM 711 C CA . ILE A 1 87 ? 0.820 3.792 6.323 1.00 95.44 87 ILE A CA 1
ATOM 712 C C . ILE A 1 87 ? 1.404 2.823 5.297 1.00 95.44 87 ILE A C 1
ATOM 714 O O . ILE A 1 87 ? 1.949 1.792 5.683 1.00 95.44 87 ILE A O 1
ATOM 718 N N . PHE A 1 88 ? 1.287 3.110 4.001 1.00 94.19 88 PHE A N 1
ATOM 719 C CA . PHE A 1 88 ? 1.603 2.152 2.949 1.00 94.19 88 PHE A CA 1
ATOM 720 C C . PHE A 1 88 ? 3.067 2.271 2.530 1.00 94.19 88 PHE A C 1
ATOM 722 O O . PHE A 1 88 ? 3.540 3.343 2.151 1.00 94.19 88 PHE A O 1
ATOM 729 N N . LYS A 1 89 ? 3.791 1.151 2.552 1.00 90.88 89 LYS A N 1
ATOM 730 C CA . LYS A 1 89 ? 5.139 1.055 1.989 1.00 90.88 89 LYS A CA 1
ATOM 731 C C . LYS A 1 89 ? 5.259 -0.169 1.094 1.00 90.88 89 LYS A C 1
ATOM 733 O O . LYS A 1 89 ? 4.780 -1.255 1.415 1.00 90.88 89 LYS A O 1
ATOM 738 N N . SER A 1 90 ? 5.965 0.003 -0.013 1.00 88.56 90 SER A N 1
ATOM 739 C CA . SER A 1 90 ? 6.253 -1.076 -0.951 1.00 88.56 90 SER A CA 1
ATOM 740 C C . SER A 1 90 ? 7.172 -2.119 -0.319 1.00 88.56 90 SER A C 1
ATOM 742 O O . SER A 1 90 ? 8.204 -1.791 0.270 1.00 88.56 90 SER A O 1
ATOM 744 N N . CYS A 1 91 ? 6.836 -3.396 -0.478 1.00 89.56 91 CYS A N 1
ATOM 745 C CA . CYS A 1 91 ? 7.706 -4.491 -0.079 1.00 89.56 91 CYS A CA 1
ATOM 746 C C . CYS A 1 91 ? 8.877 -4.631 -1.066 1.00 89.56 91 CYS A C 1
ATOM 748 O O . CYS A 1 91 ? 8.703 -5.123 -2.182 1.00 89.56 91 CYS A O 1
ATOM 750 N N . LEU A 1 92 ? 10.089 -4.254 -0.643 1.00 90.00 92 LEU A N 1
ATOM 751 C CA . LEU A 1 92 ? 11.288 -4.329 -1.492 1.00 90.00 92 LEU A CA 1
ATOM 752 C C . LEU A 1 92 ? 11.640 -5.763 -1.919 1.00 90.00 92 LEU A C 1
ATOM 754 O O . LEU A 1 92 ? 12.141 -5.972 -3.018 1.00 90.00 92 LEU A O 1
ATOM 758 N N . VAL A 1 93 ? 11.330 -6.762 -1.086 1.00 90.56 93 VAL A N 1
ATOM 759 C CA . VAL A 1 93 ? 11.565 -8.179 -1.415 1.00 90.56 93 VAL A CA 1
ATOM 760 C C . VAL A 1 93 ? 10.704 -8.609 -2.601 1.00 90.56 93 VAL A C 1
ATOM 762 O O . VAL A 1 93 ? 11.194 -9.240 -3.538 1.00 90.56 93 VAL A O 1
ATOM 765 N N . HIS A 1 94 ? 9.416 -8.262 -2.580 1.00 88.81 94 HIS A N 1
ATOM 766 C CA . HIS A 1 94 ? 8.508 -8.581 -3.677 1.00 88.81 94 HIS A CA 1
ATOM 767 C C . HIS A 1 94 ? 8.789 -7.739 -4.918 1.00 88.81 94 HIS A C 1
ATOM 769 O O . HIS A 1 94 ? 8.741 -8.270 -6.026 1.00 88.81 94 HIS A O 1
ATOM 775 N N . PHE A 1 95 ? 9.166 -6.474 -4.736 1.00 90.75 95 PHE A N 1
ATOM 776 C CA . PHE A 1 95 ? 9.627 -5.607 -5.813 1.00 90.75 95 PHE A CA 1
ATOM 777 C C . PHE A 1 95 ? 10.821 -6.212 -6.569 1.00 90.75 95 PHE A C 1
ATOM 779 O O . PHE A 1 95 ? 10.731 -6.425 -7.778 1.00 90.75 95 PHE A O 1
ATOM 786 N N . GLU A 1 96 ? 11.898 -6.577 -5.865 1.00 92.12 96 GLU A N 1
ATOM 787 C CA . GLU A 1 96 ? 13.091 -7.175 -6.479 1.00 92.12 96 GLU A CA 1
ATOM 788 C C . GLU A 1 96 ? 12.790 -8.523 -7.137 1.00 92.12 96 GLU A C 1
ATOM 790 O O . GLU A 1 96 ? 13.238 -8.781 -8.255 1.00 92.12 96 GLU A O 1
ATOM 795 N N . ARG A 1 97 ? 11.983 -9.376 -6.492 1.00 92.25 97 ARG A N 1
ATOM 796 C CA . ARG A 1 97 ? 11.578 -10.664 -7.074 1.00 92.25 97 ARG A CA 1
ATOM 797 C C . ARG A 1 97 ? 10.801 -10.475 -8.378 1.00 92.25 97 ARG A C 1
ATOM 799 O O . ARG A 1 97 ? 11.083 -11.160 -9.360 1.00 92.25 97 ARG A O 1
ATOM 806 N N . ASN A 1 98 ? 9.844 -9.548 -8.401 1.00 89.75 98 ASN A N 1
ATOM 807 C CA . ASN A 1 98 ? 9.051 -9.260 -9.594 1.00 89.75 98 ASN A CA 1
ATOM 808 C C . ASN A 1 98 ? 9.926 -8.682 -10.713 1.00 89.75 98 ASN A C 1
ATOM 810 O O . ASN A 1 98 ? 9.809 -9.115 -11.857 1.00 89.75 98 ASN A O 1
ATOM 814 N N . LEU A 1 99 ? 10.847 -7.771 -10.383 1.00 91.56 99 LEU A N 1
ATOM 815 C CA . LEU A 1 99 ? 11.794 -7.200 -11.339 1.00 91.56 99 LEU A CA 1
ATOM 816 C C . LEU A 1 99 ? 12.752 -8.251 -11.913 1.00 91.56 99 LEU A C 1
ATOM 818 O O . LEU A 1 99 ? 13.055 -8.238 -13.107 1.00 91.56 99 LEU A O 1
ATOM 822 N N . HIS A 1 100 ? 13.225 -9.178 -11.080 1.00 91.81 100 HIS A N 1
ATOM 823 C CA . HIS A 1 100 ? 14.108 -10.257 -11.508 1.00 91.81 100 HIS A CA 1
ATOM 824 C C . HIS A 1 100 ? 13.461 -11.122 -12.600 1.00 91.81 100 HIS A C 1
ATOM 826 O O . HIS A 1 100 ? 14.121 -11.435 -13.590 1.00 91.81 100 HIS A O 1
ATOM 832 N N . HIS A 1 101 ? 12.170 -11.442 -12.452 1.00 91.19 101 HIS A N 1
ATOM 833 C CA . HIS A 1 101 ? 11.412 -12.264 -13.402 1.00 91.19 101 HIS A CA 1
ATOM 834 C C . HIS A 1 101 ? 11.034 -11.555 -14.708 1.00 91.19 101 HIS A C 1
ATOM 836 O O . HIS A 1 101 ? 10.627 -12.221 -15.658 1.00 91.19 101 HIS A O 1
ATOM 842 N N . LYS A 1 102 ? 11.152 -10.226 -14.788 1.00 89.69 102 LYS A N 1
ATOM 843 C CA . LYS A 1 102 ? 10.924 -9.498 -16.041 1.00 89.69 102 LYS A CA 1
ATOM 844 C C . LYS A 1 102 ? 12.120 -9.668 -16.978 1.00 89.69 102 LYS A C 1
ATOM 846 O O . LYS A 1 102 ? 13.270 -9.603 -16.541 1.00 89.69 102 LYS A O 1
ATOM 851 N N . ALA A 1 103 ? 11.859 -9.835 -18.270 1.00 91.31 103 ALA A N 1
ATOM 852 C CA . ALA A 1 103 ? 12.880 -9.975 -19.311 1.00 91.31 103 ALA A CA 1
ATOM 853 C C . ALA A 1 103 ? 13.446 -8.617 -19.778 1.00 91.31 103 ALA A C 1
ATOM 855 O O . ALA A 1 103 ? 13.696 -8.422 -20.958 1.00 91.31 103 ALA A O 1
ATOM 856 N N . PHE A 1 104 ? 13.627 -7.678 -18.849 1.00 93.50 104 PHE A N 1
ATOM 857 C CA . PHE A 1 104 ? 14.203 -6.363 -19.129 1.00 93.50 104 PHE A CA 1
ATOM 858 C C . PHE A 1 104 ? 15.726 -6.422 -19.206 1.00 93.50 104 PHE A C 1
ATOM 860 O O . PHE A 1 104 ? 16.368 -7.212 -18.493 1.00 93.50 104 PHE A O 1
ATOM 867 N N . GLU A 1 105 ? 16.300 -5.534 -20.008 1.00 93.88 105 GLU A N 1
ATOM 868 C CA . GLU A 1 105 ? 17.728 -5.310 -20.067 1.00 93.88 105 GLU A CA 1
ATOM 869 C C . GLU A 1 105 ? 18.279 -4.854 -18.713 1.00 93.88 105 GLU A C 1
ATOM 871 O O . GLU A 1 105 ? 17.597 -4.307 -17.836 1.00 93.88 105 GLU A O 1
ATOM 876 N N . LYS A 1 106 ? 19.582 -5.078 -18.522 1.00 94.12 106 LYS A N 1
ATOM 877 C CA . LYS A 1 106 ? 20.266 -4.737 -17.271 1.00 94.12 106 LYS A CA 1
ATOM 878 C C . LYS A 1 106 ? 20.145 -3.245 -16.945 1.00 94.12 106 LYS A C 1
ATOM 880 O O . LYS A 1 106 ? 19.983 -2.908 -15.773 1.00 94.12 106 LYS A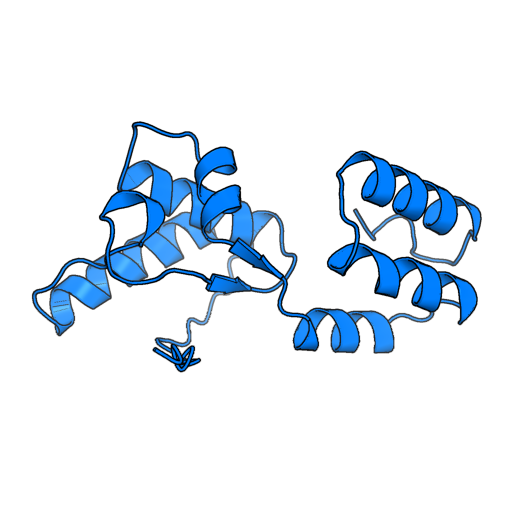 O 1
ATOM 885 N N . ASN A 1 107 ? 20.226 -2.376 -17.954 1.00 94.31 107 ASN A N 1
ATOM 886 C CA . ASN A 1 107 ? 20.135 -0.930 -17.763 1.00 94.31 107 ASN A CA 1
ATOM 887 C C . ASN A 1 107 ? 18.754 -0.524 -17.226 1.00 94.31 107 ASN A C 1
ATOM 889 O O . ASN A 1 107 ? 18.660 0.115 -16.180 1.00 94.31 107 ASN A O 1
ATOM 893 N N . THR A 1 108 ? 17.688 -1.011 -17.855 1.00 94.69 108 THR A N 1
ATOM 894 C CA . THR A 1 108 ? 16.296 -0.805 -17.435 1.00 94.69 108 THR A CA 1
ATOM 895 C C . THR A 1 108 ? 16.057 -1.292 -16.011 1.00 94.69 108 THR A C 1
ATOM 897 O O . THR A 1 108 ? 15.527 -0.557 -15.176 1.00 94.69 108 THR A O 1
ATOM 900 N N . LYS A 1 109 ? 16.533 -2.500 -15.669 1.00 94.50 109 LYS A N 1
ATOM 901 C CA . LYS A 1 109 ? 16.444 -3.017 -14.293 1.00 94.50 109 LYS A CA 1
ATOM 902 C C . LYS A 1 109 ? 17.169 -2.114 -13.293 1.00 94.50 109 LYS A C 1
ATOM 904 O O . LYS A 1 109 ? 16.670 -1.918 -12.189 1.00 94.50 109 LYS A O 1
ATOM 909 N N . ASN A 1 110 ? 18.325 -1.556 -13.648 1.00 95.44 110 ASN A N 1
ATOM 910 C CA . ASN A 1 110 ? 19.066 -0.650 -12.767 1.00 95.44 110 ASN A CA 1
ATOM 911 C C . ASN A 1 110 ? 18.344 0.685 -12.545 1.00 95.44 110 ASN A C 1
ATOM 913 O O . ASN A 1 110 ? 18.409 1.216 -11.438 1.00 95.44 110 ASN A O 1
ATOM 917 N N . LEU A 1 111 ? 17.649 1.215 -13.553 1.00 95.69 111 LEU A N 1
ATOM 918 C CA . LEU A 1 111 ? 16.804 2.403 -13.399 1.00 95.69 111 LEU A CA 1
ATOM 919 C C . LEU A 1 111 ? 15.602 2.112 -12.492 1.00 95.69 111 LEU A C 1
ATOM 921 O O . LEU A 1 111 ? 15.357 2.846 -11.538 1.00 95.69 111 LEU A O 1
ATOM 925 N N . ILE A 1 112 ? 14.912 0.985 -12.707 1.00 93.81 112 ILE A N 1
ATOM 926 C CA . ILE A 1 112 ? 13.762 0.581 -11.881 1.00 93.81 112 ILE A CA 1
ATOM 927 C C . ILE A 1 112 ? 14.160 0.445 -10.401 1.00 93.81 112 ILE A C 1
ATOM 929 O O . ILE A 1 112 ? 13.428 0.902 -9.525 1.00 93.81 112 ILE A O 1
ATOM 933 N N . ARG A 1 113 ? 15.347 -0.100 -10.096 1.00 94.69 113 ARG A N 1
ATOM 934 C CA . ARG A 1 113 ? 15.856 -0.228 -8.713 1.00 94.69 113 ARG A CA 1
ATOM 935 C C . ARG A 1 113 ? 16.073 1.090 -7.974 1.00 94.69 113 ARG A C 1
ATOM 937 O O . ARG A 1 113 ? 16.184 1.076 -6.751 1.00 94.69 113 ARG A O 1
ATOM 944 N N . GLN A 1 114 ? 16.141 2.214 -8.681 1.00 95.06 114 GLN A N 1
ATOM 945 C CA . GLN A 1 114 ? 16.316 3.524 -8.055 1.00 95.06 114 GLN A CA 1
ATOM 946 C C . GLN A 1 114 ? 14.992 4.088 -7.524 1.00 95.06 114 GLN A C 1
ATOM 948 O O . GLN A 1 114 ? 15.012 4.832 -6.548 1.00 95.06 114 GLN A O 1
ATOM 953 N N . ILE A 1 115 ? 13.847 3.670 -8.084 1.00 93.06 115 ILE A N 1
ATOM 954 C CA . ILE A 1 115 ? 12.518 4.200 -7.734 1.00 93.06 115 ILE A CA 1
ATOM 955 C C . ILE A 1 115 ? 12.240 4.169 -6.221 1.00 93.06 115 ILE A C 1
ATOM 957 O O . ILE A 1 115 ? 11.835 5.201 -5.689 1.00 93.06 115 ILE A O 1
ATOM 961 N N . PRO A 1 116 ? 12.464 3.061 -5.483 1.00 90.38 116 PRO A N 1
ATOM 962 C CA . PRO A 1 116 ? 12.120 3.019 -4.060 1.00 90.38 116 PRO A CA 1
ATOM 963 C C . PRO A 1 116 ? 12.953 3.956 -3.175 1.00 90.38 116 PRO A C 1
ATOM 965 O O . PRO A 1 116 ? 12.556 4.222 -2.043 1.00 90.38 116 PRO A O 1
ATOM 968 N N . ASN A 1 117 ? 14.101 4.426 -3.673 1.00 90.44 117 ASN A N 1
ATOM 969 C CA . ASN A 1 117 ? 15.006 5.326 -2.959 1.00 90.44 117 ASN A CA 1
ATOM 970 C C . ASN A 1 117 ? 14.873 6.784 -3.416 1.00 90.44 117 ASN A C 1
ATOM 972 O O . ASN A 1 117 ? 15.563 7.645 -2.871 1.00 90.44 117 ASN A O 1
ATOM 976 N N . ALA A 1 118 ? 14.011 7.061 -4.398 1.00 93.25 118 ALA A N 1
ATOM 977 C CA . ALA A 1 118 ? 13.770 8.414 -4.865 1.00 93.25 118 ALA A CA 1
ATOM 978 C C . ALA A 1 118 ? 13.237 9.283 -3.717 1.00 93.25 118 ALA A C 1
ATOM 980 O O . ALA A 1 118 ? 12.317 8.915 -2.984 1.00 93.25 118 ALA A O 1
ATOM 981 N N . SER A 1 119 ? 13.835 10.457 -3.570 1.00 91.94 119 SER A N 1
ATOM 982 C CA . SER A 1 119 ? 13.573 11.404 -2.488 1.00 91.94 119 SER A CA 1
ATOM 983 C C . SER A 1 119 ? 12.357 12.297 -2.746 1.00 91.94 119 SER A C 1
ATOM 985 O O . SER A 1 119 ? 11.854 12.947 -1.829 1.00 91.94 119 SER A O 1
ATOM 987 N N . SER A 1 120 ? 11.874 12.342 -3.991 1.00 92.69 120 SER A N 1
ATOM 988 C CA . SER A 1 120 ? 10.785 13.220 -4.416 1.00 92.69 120 SER A CA 1
ATOM 989 C C . SER A 1 120 ? 9.963 12.617 -5.552 1.00 92.69 120 SER A C 1
ATOM 991 O O . SER A 1 120 ? 10.417 11.742 -6.290 1.00 92.69 120 SER A O 1
ATOM 993 N N . LYS A 1 121 ? 8.744 13.136 -5.733 1.00 90.88 121 LYS A N 1
ATOM 994 C CA . LYS A 1 121 ? 7.882 12.777 -6.866 1.00 90.88 121 LYS A CA 1
ATOM 995 C C . LYS A 1 121 ? 8.517 13.144 -8.213 1.00 90.88 121 LYS A C 1
ATOM 997 O O . LYS A 1 121 ? 8.355 12.402 -9.175 1.00 90.88 121 LYS A O 1
ATOM 1002 N N . ASP A 1 122 ? 9.257 14.249 -8.277 1.00 95.50 122 ASP A N 1
ATOM 1003 C CA . ASP A 1 122 ? 9.924 14.690 -9.506 1.00 95.50 122 ASP A CA 1
ATOM 1004 C C . ASP A 1 122 ? 11.056 13.742 -9.904 1.00 95.50 122 ASP A C 1
ATOM 1006 O O . ASP A 1 122 ? 11.164 13.368 -11.069 1.00 95.50 122 ASP A O 1
ATOM 1010 N N . GLU A 1 123 ? 11.841 13.272 -8.933 1.00 96.00 123 GLU A N 1
ATOM 1011 C CA . GLU A 1 123 ? 12.867 12.251 -9.161 1.00 96.00 123 GLU A CA 1
ATOM 1012 C C . GLU A 1 123 ? 12.249 10.936 -9.657 1.00 96.00 123 GLU A C 1
ATOM 1014 O O . GLU A 1 123 ? 12.742 10.348 -10.620 1.00 96.00 123 GLU A O 1
ATOM 1019 N N . VAL A 1 124 ? 11.114 10.518 -9.079 1.00 93.56 124 VAL A N 1
ATOM 1020 C CA . VAL A 1 124 ? 10.349 9.367 -9.588 1.00 93.56 124 VAL A CA 1
ATOM 1021 C C . VAL A 1 124 ? 9.919 9.595 -11.040 1.00 93.56 124 VAL A C 1
ATOM 1023 O O . VAL A 1 124 ? 10.111 8.712 -11.872 1.00 93.56 124 VAL A O 1
ATOM 1026 N N . ASN A 1 125 ? 9.377 10.767 -11.376 1.00 94.38 125 ASN A N 1
ATOM 1027 C CA . ASN A 1 125 ? 8.937 11.074 -12.740 1.00 94.38 125 ASN A CA 1
ATOM 1028 C C . ASN A 1 125 ? 10.097 11.048 -13.748 1.00 94.38 125 ASN A C 1
ATOM 1030 O O . ASN A 1 125 ? 9.930 10.531 -14.853 1.00 94.38 125 ASN A O 1
ATOM 1034 N N . ILE A 1 126 ? 11.272 11.557 -13.365 1.00 96.06 126 ILE A N 1
ATOM 1035 C CA . ILE A 1 126 ? 12.488 11.506 -14.189 1.00 96.06 126 ILE A CA 1
ATOM 1036 C C . ILE A 1 126 ? 12.901 10.052 -14.438 1.00 96.06 126 ILE A C 1
ATOM 1038 O O . ILE A 1 126 ? 13.123 9.674 -15.588 1.00 96.06 126 ILE A O 1
ATOM 1042 N N . LEU A 1 127 ? 12.951 9.221 -13.391 1.00 95.75 127 LEU A N 1
ATOM 1043 C CA . LEU A 1 127 ? 13.274 7.798 -13.521 1.00 95.75 127 LEU A CA 1
ATOM 1044 C C . LEU A 1 127 ? 12.270 7.072 -14.423 1.00 95.75 127 LEU A C 1
ATOM 1046 O O . LEU A 1 127 ? 12.672 6.295 -15.285 1.00 95.75 127 LEU A O 1
ATOM 1050 N N . LEU A 1 128 ? 10.970 7.344 -14.270 1.00 93.62 128 LEU A N 1
ATOM 1051 C CA . LEU A 1 128 ? 9.928 6.755 -15.116 1.00 93.62 128 LEU A CA 1
ATOM 1052 C C . LEU A 1 128 ? 10.096 7.140 -16.588 1.00 93.62 128 LEU A C 1
ATOM 1054 O O . LEU A 1 128 ? 9.884 6.295 -17.457 1.00 93.62 128 LEU A O 1
ATOM 1058 N N . GLN A 1 129 ? 10.492 8.381 -16.876 1.00 93.69 129 GLN A N 1
ATOM 1059 C CA . GLN A 1 129 ? 10.778 8.798 -18.245 1.00 93.69 129 GLN A CA 1
ATOM 1060 C C . GLN A 1 129 ? 12.019 8.086 -18.796 1.00 93.69 129 GLN A C 1
ATOM 1062 O O . GLN A 1 129 ? 11.944 7.488 -19.863 1.00 93.69 129 GLN A O 1
ATOM 1067 N N . GLN A 1 130 ? 13.115 8.040 -18.033 1.00 95.31 130 GLN A N 1
ATOM 1068 C CA . GLN A 1 130 ? 14.334 7.327 -18.434 1.00 95.31 130 GLN A CA 1
ATOM 1069 C C . GLN A 1 130 ? 14.084 5.839 -18.700 1.00 95.31 130 GLN A C 1
ATOM 1071 O O . GLN A 1 130 ? 14.657 5.281 -19.630 1.00 95.31 130 GLN A O 1
ATOM 1076 N N . ILE A 1 131 ? 13.224 5.193 -17.903 1.00 94.56 131 ILE A N 1
ATOM 1077 C CA . ILE A 1 131 ? 12.812 3.802 -18.122 1.00 94.56 131 ILE A CA 1
ATOM 1078 C C . ILE A 1 131 ? 12.065 3.684 -19.449 1.00 94.56 131 ILE A C 1
ATOM 1080 O O . ILE A 1 131 ? 12.418 2.827 -20.249 1.00 94.56 131 ILE A O 1
ATOM 1084 N N . LYS A 1 132 ? 11.082 4.551 -19.728 1.00 91.50 132 LYS A N 1
ATOM 1085 C CA . LYS A 1 132 ? 10.366 4.543 -21.019 1.00 91.50 132 LYS A CA 1
ATOM 1086 C C . LYS A 1 132 ? 11.321 4.669 -22.203 1.00 91.50 132 LYS A C 1
ATOM 1088 O O . LYS A 1 132 ? 11.187 3.925 -23.167 1.00 91.50 132 LYS A O 1
ATOM 1093 N N . ASP A 1 133 ? 12.324 5.529 -22.079 1.00 93.25 133 ASP A N 1
ATOM 1094 C CA . ASP A 1 133 ? 13.293 5.796 -23.141 1.00 93.25 133 ASP A CA 1
ATOM 1095 C C . ASP A 1 133 ? 14.246 4.611 -23.417 1.00 93.25 133 ASP A C 1
ATOM 1097 O O . ASP A 1 133 ? 14.925 4.602 -24.445 1.00 93.25 133 ASP A O 1
ATOM 1101 N N . THR A 1 134 ? 14.290 3.586 -22.549 1.00 91.56 134 THR A N 1
ATOM 1102 C CA . THR A 1 134 ? 15.046 2.345 -22.823 1.00 91.56 134 THR A CA 1
ATOM 1103 C C . THR A 1 134 ? 14.395 1.460 -23.885 1.00 91.56 134 THR A C 1
ATOM 1105 O O . THR A 1 134 ? 15.101 0.692 -24.528 1.00 91.56 134 THR A O 1
ATOM 1108 N N . ASN A 1 135 ? 13.085 1.606 -24.123 1.00 86.56 135 ASN A N 1
ATOM 1109 C CA . ASN A 1 135 ? 12.317 0.841 -25.113 1.00 86.56 135 ASN A CA 1
ATOM 1110 C C . ASN A 1 135 ? 12.379 -0.698 -24.961 1.00 86.56 135 ASN A C 1
ATOM 1112 O O . ASN A 1 135 ? 12.212 -1.399 -25.957 1.00 86.56 135 ASN A O 1
ATOM 1116 N N . ASP A 1 136 ? 12.579 -1.248 -23.753 1.00 87.50 136 ASP A N 1
ATOM 1117 C CA . ASP A 1 136 ? 12.423 -2.700 -23.567 1.00 87.50 136 ASP A CA 1
ATOM 1118 C C . ASP A 1 136 ? 10.969 -3.141 -23.798 1.00 87.50 136 ASP A C 1
ATOM 1120 O O . ASP A 1 136 ? 10.004 -2.504 -23.351 1.00 87.50 136 ASP A O 1
ATOM 1124 N N . ASP A 1 137 ? 10.818 -4.317 -24.404 1.00 83.06 137 ASP A N 1
ATOM 1125 C CA . ASP A 1 137 ? 9.525 -4.969 -24.583 1.00 83.06 137 ASP A CA 1
ATOM 1126 C C . ASP A 1 137 ? 8.800 -5.163 -23.238 1.00 83.06 137 ASP A C 1
ATOM 1128 O O . ASP A 1 137 ? 9.314 -5.755 -22.283 1.00 83.06 137 ASP A O 1
ATOM 1132 N N . GLY A 1 138 ? 7.555 -4.685 -23.165 1.00 77.06 138 GLY A N 1
ATOM 1133 C CA . GLY A 1 138 ? 6.705 -4.808 -21.977 1.00 77.06 138 GLY A CA 1
ATOM 1134 C C . GLY A 1 138 ? 6.870 -3.700 -20.929 1.00 77.06 138 GLY A C 1
ATOM 1135 O O . GLY A 1 138 ? 6.261 -3.802 -19.859 1.00 77.06 138 GLY A O 1
ATOM 1136 N N . ILE A 1 139 ? 7.631 -2.635 -21.221 1.00 78.75 139 ILE A N 1
ATOM 1137 C CA . ILE A 1 139 ? 7.694 -1.427 -20.375 1.00 78.75 139 ILE A CA 1
ATOM 1138 C C . ILE A 1 139 ? 6.347 -0.701 -20.291 1.00 78.75 139 ILE A C 1
ATOM 1140 O O . ILE A 1 139 ? 6.038 -0.093 -19.265 1.00 78.75 139 ILE A O 1
ATOM 1144 N N . GLU A 1 140 ? 5.509 -0.813 -21.323 1.00 67.56 140 GLU A N 1
ATOM 1145 C CA . GLU A 1 140 ? 4.189 -0.172 -21.367 1.00 67.56 140 GLU A CA 1
ATOM 1146 C C . GLU A 1 140 ? 3.227 -0.625 -20.251 1.00 67.56 140 GLU A C 1
ATOM 1148 O O . GLU A 1 140 ? 2.227 0.033 -19.997 1.00 67.56 140 GLU A O 1
ATOM 1153 N N . GLY A 1 141 ? 3.537 -1.721 -19.547 1.00 59.19 141 GLY A N 1
ATOM 1154 C CA . GLY A 1 141 ? 2.752 -2.233 -18.419 1.00 59.19 141 GLY A CA 1
ATOM 1155 C C . GLY A 1 141 ? 3.373 -2.012 -17.034 1.00 59.19 141 GLY A C 1
ATOM 1156 O O . GLY A 1 141 ? 3.015 -2.739 -16.107 1.00 59.19 141 GLY A O 1
ATOM 1157 N N . ILE A 1 142 ? 4.359 -1.115 -16.886 1.00 63.31 142 ILE A N 1
ATOM 1158 C CA . ILE A 1 142 ? 5.030 -0.839 -15.595 1.00 63.31 142 ILE A CA 1
ATOM 1159 C C . ILE A 1 142 ? 4.266 0.194 -14.738 1.00 63.31 142 ILE A C 1
ATOM 1161 O O . ILE A 1 142 ? 4.542 0.304 -13.542 1.00 63.31 142 ILE A O 1
ATOM 1165 N N . TYR A 1 143 ? 3.299 0.916 -15.314 1.00 48.06 143 TYR A N 1
ATOM 1166 C CA . TYR A 1 143 ? 2.480 1.929 -14.631 1.00 48.06 143 TYR A CA 1
ATOM 1167 C C . TYR A 1 143 ? 1.085 1.423 -14.255 1.00 48.06 143 TYR A C 1
ATOM 1169 O O . TYR A 1 143 ? 0.435 0.775 -15.105 1.00 48.06 143 TYR A O 1
#

Secondary structure (DSSP, 8-state):
---------------S--SHHHHHHHHHHHHHHHHHHHSS---BHHHHSSSB--EEE-S-HHHHHHHHHHHHTT-TTS-HHHHHHHHEEE-HHHHHHHHHHS---HHHHHHHTTGGG-SSHHHHHHHHHHHHTT--TTGGG--

pLDDT: mean 90.39, std 11.22, range [35.16, 98.62]

Organism: NCBI:txid588596

Sequence (143 aa):
MYYHHLILSFCRVFTNVFTAEGYHRLFSSL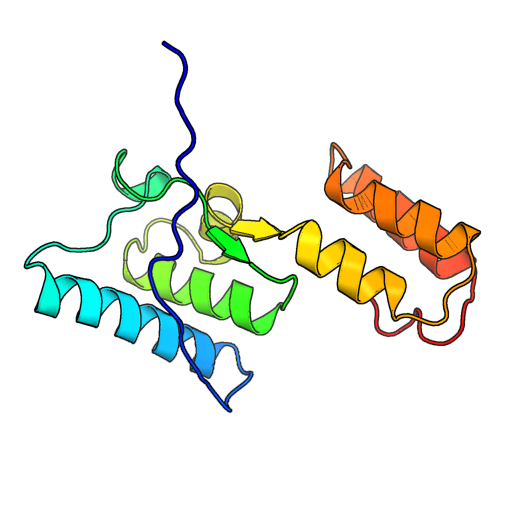FQVIYEVSGQHIKFQHIHKEGIGCILADLNSAQAKGLGLALHDLDHERDWETHLTFIFKSCLVHFERNLHHKAFEKNTKNLIRQIPNASSKDEVNILLQQIKDTNDDGIEGIY

Radius of gyration: 17.45 Å; chains: 1; bounding box: 35×30×48 Å

=== Feature glossary ===
Reading guide. The protein is described through the following features:

Foldseek 3Di. A 3Di character summarizes, for each residue, the relative orientation of the Cα frame of its nearest spatial neighbor. Because it encodes fold topology rather than chemistry, 3Di alignments detect remote structural similarity that sequence alignment misses.

Contact-map, Ramachandran, and PAE plots. Plot images: a contact map (which residues are close in 3D, as an N×N binary image), a Ramachandran scatter (backbone torsion angles, revealing secondary-structure composition at a glance), and — for AlphaFold structures — a PAE heatmap (pairwise prediction confidence).

Radius of gyration, Cα contacts, bounding box. Radius of gyration (Rg) is the root-mean-square distance of Cα atoms from their centroid — a single number for overall size and compactness. A globular domain of N residues has Rg ≈ 2.2·N^0.38 Å; an extended or disordered chain has a much larger Rg. The Cα contact count is the number of residue pairs whose Cα atoms are within 8 Å and are more than four positions apart in sequence — a standard proxy for tertiary packing density. The bounding box is the smallest axis-aligned box enclosing all Cα atoms.

Secondary structure (8-state, DSSP). Eight-state secondary structure (DSSP): H is the canonical α-helix, G the tighter 3₁₀-helix, I the wider π-helix; E/B are β-structure, T and S are turns and bends, and '-' is everything else. DSSP derives these from the pattern of main-chain N–H···O=C hydrogen bonds, not from the sequence.

B-factor. B-factor (Debye–Waller factor) reflects atomic displacement in the crystal lattice. It is an experimental observable (units Å²), not a prediction; low values mean the atom is pinned down, high values mean it move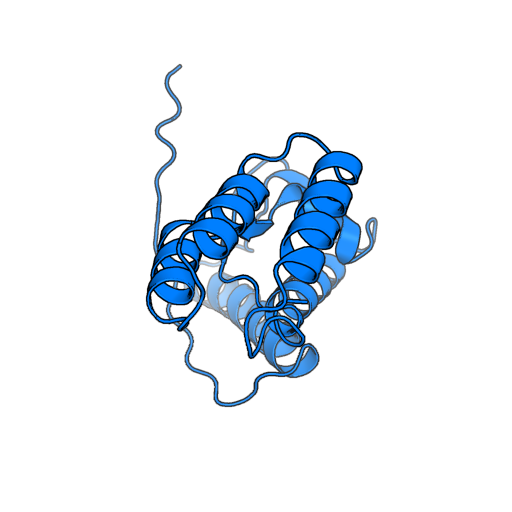s or is heterogeneous across the crystal.

pLDDT. pLDDT is the predicted lDDT-Cα score: AlphaFold's confidence that the local environment of each residue (all inter-atomic distances within 15 Å) is correctly placed. It is a per-residue number between 0 and 100, with higher meaning more reliable.

Nearest PDB structures. Nearest PDB neighbors are the top structural matches found by Foldseek when searching this structure against the entire Protein Data Bank. Each hit reports a TM-score (0 to 1; >0.5 almost always implies the same fold) and an E-value. These are *structural* homologs — they may share no detectable sequence similarity.

Solvent-accessible surface area. Accessible surface area quantifies burial. A residue with SASA near zero is packed into the hydrophobic core; one with SASA >100 Å² sits on the surface. Computed here via the Shrake–Rupley numerical algorithm with a 1.4 Å probe.

Rendered structure images. Structure images are PyMOL renders from six orthogonal camera directions. Cartoon representation draws helices as coils and strands as arrows; sticks shows the backbone as bonds; surface shows the solvent-excluded envelope. Rainbow coloring maps sequence position to hue (blue→red, N→C); chain coloring assigns a distinct color per polypeptide.

Backbone torsions (φ/ψ). φ (phi) and ψ (psi) are the two rotatable backbone dihedrals per residue: φ is the C(i-1)–N–Cα–C torsion, ψ is the N–Cα–C–N(i+1) torsion, both in degrees on (−180°, 180°]. α-helical residues cluster near (−60°, −45°); β-strand residues near (−120°, +130°). A Ramachandran plot is simply a scatter of (φ, ψ) for every residue.

Predicted aligned error. Predicted Aligned Error (PAE) is an AlphaFold confidence matrix: entry (i, j) is the expected error in the position of residue j, in ångströms, when the prediction is superimposed on the true structure at residue i. Low PAE within a block of residues means that block is internally rigid and well-predicted; high PAE between two blocks means their relative placement is uncertain even if each block individually is confident.

mmCIF coordinates. Structure coordinates are given as an mmCIF _atom_site loop: one row per atom with element, residue name, chain id, sequence number, and x/y/z position in Å. Only the four main-chain atoms per residue are included here; side chains are omitted to keep the record compact.

InterPro / GO / CATH / organism. Database cross-references. InterPro integrates a dozen domain/family signature databases into unified entries with residue-range hits. GO terms attach function/process/location labels with evidence codes. CATH codes position the fold in a four-level structural taxonomy. Organism is the NCBI-taxonomy species name.

Secondary structure (3-state, P-SEA). SS3 is a coarse helix/strand/coil call (letters a/b/c) made by the P-SEA algorithm from inter-Cα distances and dihedrals. It is less detailed than DSSP but needs only Cα positions.

Sequence. Sequence gives the chain of amino acids in standard one-letter code (A=alanine, C=cyste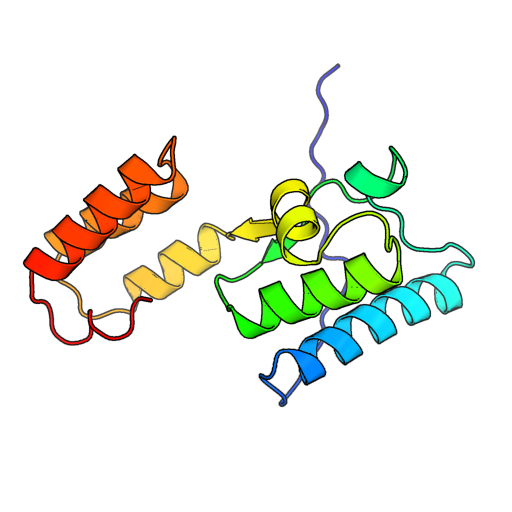ine, …, Y=tyrosine), read N→C. It is the only feature that is directly encoded by the gene; all structural features are derived from the folded form of this sequence.